Protein AF-A0A4Q6I5U0-F1 (afdb_monomer_lite)

pLDDT: mean 76.32, std 23.21, range [37.25, 98.81]

Structure (mmCIF, N/CA/C/O backbone):
data_AF-A0A4Q6I5U0-F1
#
_entry.id   AF-A0A4Q6I5U0-F1
#
loop_
_atom_site.group_PDB
_atom_site.id
_atom_site.type_symbol
_atom_site.label_atom_id
_atom_site.label_alt_id
_atom_site.label_comp_id
_atom_site.label_asym_id
_atom_site.label_entity_id
_atom_site.label_seq_id
_atom_site.pdbx_PDB_ins_code
_atom_site.Cartn_x
_atom_site.Cartn_y
_atom_site.Cartn_z
_atom_site.occupancy
_atom_site.B_iso_or_equiv
_atom_site.auth_seq_id
_atom_site.auth_comp_id
_atom_site.auth_asym_id
_atom_site.auth_atom_id
_atom_site.pdbx_PDB_model_num
ATOM 1 N N . MET A 1 1 ? -52.866 -7.035 -15.838 1.00 46.56 1 MET A N 1
ATOM 2 C CA . MET A 1 1 ? -52.786 -6.790 -17.297 1.00 46.56 1 MET A CA 1
ATOM 3 C C . MET A 1 1 ? -53.214 -5.355 -17.570 1.00 46.56 1 MET A C 1
ATOM 5 O O . MET A 1 1 ? -54.373 -5.061 -17.344 1.00 46.56 1 MET A O 1
ATOM 9 N N . ASN A 1 2 ? -52.301 -4.474 -17.993 1.00 37.25 2 ASN A N 1
ATOM 10 C CA . ASN A 1 2 ? -52.609 -3.294 -18.815 1.00 37.25 2 ASN A CA 1
ATOM 11 C C . ASN A 1 2 ? -51.309 -2.751 -19.428 1.00 37.25 2 ASN A C 1
ATOM 13 O O . ASN A 1 2 ? -50.370 -2.390 -18.728 1.00 37.25 2 ASN A O 1
ATOM 17 N N . ARG A 1 3 ? -51.250 -2.788 -20.762 1.00 56.38 3 ARG A N 1
ATOM 18 C CA . ARG A 1 3 ? -50.136 -2.342 -21.609 1.00 56.38 3 ARG A CA 1
ATOM 19 C C . ARG A 1 3 ? -50.321 -0.859 -21.934 1.00 56.38 3 ARG A C 1
ATOM 21 O O . ARG A 1 3 ? -51.455 -0.466 -22.186 1.00 56.38 3 ARG A O 1
ATOM 28 N N . LYS A 1 4 ? -49.222 -0.114 -22.096 1.00 55.19 4 LYS A N 1
ATOM 29 C CA . LYS A 1 4 ? -48.970 0.761 -23.263 1.00 55.19 4 LYS A CA 1
ATOM 30 C C . LYS A 1 4 ? -47.529 1.292 -23.238 1.00 55.19 4 LYS A C 1
ATOM 32 O O . LYS A 1 4 ? -47.086 1.892 -22.271 1.00 55.19 4 LYS A O 1
ATOM 37 N N . ARG A 1 5 ? -46.806 0.989 -24.318 1.00 58.72 5 ARG A N 1
ATOM 38 C CA . ARG A 1 5 ? -45.447 1.435 -24.661 1.00 58.72 5 ARG A CA 1
ATOM 39 C C . ARG A 1 5 ? -45.509 2.825 -25.311 1.00 58.72 5 ARG A C 1
ATOM 41 O O . ARG A 1 5 ? -46.449 3.067 -26.060 1.00 58.72 5 ARG A O 1
ATOM 48 N N . SER A 1 6 ? -44.473 3.649 -25.147 1.00 49.31 6 SER A N 1
ATOM 49 C CA . SER A 1 6 ? -44.045 4.667 -26.131 1.00 49.31 6 SER A CA 1
ATOM 50 C C . SER A 1 6 ? -42.613 5.103 -25.783 1.00 49.31 6 SER A C 1
ATOM 52 O O . SER A 1 6 ? -42.400 5.698 -24.737 1.00 49.31 6 SER A O 1
ATOM 54 N N . LEU A 1 7 ? -41.575 4.559 -26.426 1.00 51.34 7 LEU A N 1
ATOM 55 C CA . LEU A 1 7 ? -40.904 5.087 -27.631 1.00 51.34 7 LEU A CA 1
ATOM 56 C C . LEU A 1 7 ? -40.295 6.494 -27.457 1.00 51.34 7 LEU A C 1
ATOM 58 O O . LEU A 1 7 ? -40.963 7.508 -27.616 1.00 51.34 7 LEU A O 1
ATOM 62 N N . ALA A 1 8 ? -38.996 6.470 -27.143 1.00 49.47 8 ALA A N 1
ATOM 63 C CA . ALA A 1 8 ? -37.894 7.307 -27.625 1.00 49.47 8 ALA A CA 1
ATOM 64 C C . ALA A 1 8 ? -38.194 8.679 -28.252 1.00 49.47 8 ALA A C 1
ATOM 66 O O . ALA A 1 8 ? -38.834 8.753 -29.298 1.00 49.47 8 ALA A O 1
ATOM 67 N N . ARG A 1 9 ? -37.483 9.711 -27.770 1.00 51.94 9 ARG A N 1
ATOM 68 C CA . ARG A 1 9 ? -36.910 10.763 -28.627 1.00 51.94 9 ARG A CA 1
ATOM 69 C C . ARG A 1 9 ? -35.502 11.144 -28.158 1.00 51.94 9 ARG A C 1
ATOM 71 O O . ARG A 1 9 ? -35.307 11.653 -27.063 1.00 51.94 9 ARG A O 1
ATOM 78 N N . ARG A 1 10 ? -34.539 10.834 -29.028 1.00 56.62 10 ARG A N 1
ATOM 79 C CA . ARG A 1 10 ? -33.170 11.360 -29.087 1.00 56.62 10 ARG A CA 1
ATOM 80 C C . ARG A 1 10 ? -33.208 12.811 -29.569 1.00 56.62 10 ARG A C 1
ATOM 82 O O . ARG A 1 10 ? -33.992 13.066 -30.473 1.00 56.62 10 ARG A O 1
ATOM 89 N N . THR A 1 11 ? -32.305 13.655 -29.066 1.00 51.59 11 THR A N 1
ATOM 90 C CA . THR A 1 11 ? -31.604 14.783 -29.739 1.00 51.59 11 THR A CA 1
ATOM 91 C C . THR A 1 11 ? -30.951 15.639 -28.649 1.00 51.59 11 THR A C 1
ATOM 93 O O . THR A 1 11 ? -31.576 15.830 -27.617 1.00 51.59 11 THR A O 1
ATOM 96 N N . ALA A 1 12 ? -29.790 16.266 -28.775 1.00 48.94 12 ALA A N 1
ATOM 97 C CA . ALA A 1 12 ? -28.629 16.186 -29.650 1.00 48.94 12 ALA A CA 1
ATOM 98 C C . ALA A 1 12 ? -27.578 17.126 -29.011 1.00 48.94 12 ALA A C 1
ATOM 100 O O . ALA A 1 12 ? -27.910 17.991 -28.204 1.00 48.94 12 ALA A O 1
ATOM 101 N N . VAL A 1 13 ? -26.325 16.904 -29.384 1.00 50.75 13 VAL A N 1
ATOM 102 C CA . VAL A 1 13 ? -25.075 17.561 -28.979 1.00 50.75 13 VAL A CA 1
ATOM 103 C C . VAL A 1 13 ? -25.103 19.094 -29.059 1.00 50.75 13 VAL A C 1
ATOM 105 O O . VAL A 1 13 ? -25.566 19.635 -30.056 1.00 50.75 13 VAL A O 1
ATOM 108 N N . LEU A 1 14 ? -24.445 19.764 -28.104 1.00 49.50 14 LEU A N 1
ATOM 109 C CA . LEU A 1 14 ? -23.668 20.979 -28.376 1.00 49.50 14 LEU A CA 1
ATOM 110 C C . LEU A 1 14 ? -22.329 20.910 -27.631 1.00 49.50 14 LEU A C 1
ATOM 112 O O . LEU A 1 14 ? -22.266 20.969 -26.407 1.00 49.50 14 LEU A O 1
ATOM 116 N N . ALA A 1 15 ? -21.267 20.746 -28.417 1.00 50.31 15 ALA A N 1
ATOM 117 C CA . ALA A 1 15 ? -19.888 20.950 -28.019 1.00 50.31 15 ALA A CA 1
ATOM 118 C C . ALA A 1 15 ? -19.593 22.456 -28.006 1.00 50.31 15 ALA A C 1
ATOM 120 O O . ALA A 1 15 ? -19.929 23.154 -28.962 1.00 50.31 15 ALA A O 1
ATOM 121 N N . ALA A 1 16 ? -18.931 22.940 -26.959 1.00 54.56 16 ALA A N 1
ATOM 122 C CA . ALA A 1 16 ? -18.322 24.263 -26.937 1.00 54.56 16 ALA A CA 1
ATOM 123 C C . ALA A 1 16 ? -16.856 24.107 -26.523 1.00 54.56 16 ALA A C 1
ATOM 125 O O . ALA A 1 16 ? -16.533 23.941 -25.350 1.00 54.56 16 ALA A O 1
ATOM 126 N N . ALA A 1 17 ? -15.981 24.111 -27.528 1.00 52.94 17 ALA A N 1
ATOM 127 C CA . ALA A 1 17 ? -14.556 24.339 -27.362 1.00 52.94 17 ALA A CA 1
ATOM 128 C C . ALA A 1 17 ? -14.332 25.846 -27.157 1.00 52.94 17 ALA A C 1
ATOM 130 O O . ALA A 1 17 ? -14.811 26.652 -27.953 1.00 52.94 17 ALA A O 1
ATOM 131 N N . GLY A 1 18 ? -13.609 26.221 -26.105 1.00 51.22 18 GLY A N 1
ATOM 132 C CA . GLY A 1 18 ? -13.194 27.597 -25.837 1.00 51.22 18 GLY A CA 1
ATOM 133 C C . GLY A 1 18 ? -11.771 27.597 -25.295 1.00 51.22 18 GLY A C 1
ATOM 134 O O . GLY A 1 18 ? -11.513 27.020 -24.245 1.00 51.22 18 GLY A O 1
ATOM 135 N N . ALA A 1 19 ? -10.856 28.169 -26.071 1.00 58.12 19 ALA A N 1
ATOM 136 C CA . ALA A 1 19 ? -9.411 28.099 -25.908 1.00 58.12 19 ALA A CA 1
ATOM 137 C C . ALA A 1 19 ? -8.896 28.726 -24.599 1.00 58.12 19 ALA A C 1
ATOM 139 O O . ALA A 1 19 ? -9.301 29.821 -24.212 1.00 58.12 19 ALA A O 1
ATOM 140 N N . ALA A 1 20 ? -7.939 28.042 -23.968 1.00 55.41 20 ALA A N 1
ATOM 141 C CA . ALA A 1 20 ? -7.125 28.570 -22.885 1.00 55.41 20 ALA A CA 1
ATOM 142 C C . ALA A 1 20 ? -6.071 29.541 -23.441 1.00 55.41 20 ALA A C 1
ATOM 144 O O . ALA A 1 20 ? -5.256 29.162 -24.281 1.00 55.41 20 ALA A O 1
ATOM 145 N N . ALA A 1 21 ? -6.063 30.777 -22.943 1.00 58.78 21 ALA A N 1
ATOM 146 C CA . ALA A 1 21 ? -4.982 31.736 -23.149 1.00 58.78 21 ALA A CA 1
ATOM 147 C C . ALA A 1 21 ? -4.372 32.083 -21.783 1.00 58.78 21 ALA A C 1
ATOM 149 O O . ALA A 1 21 ? -4.863 32.956 -21.072 1.00 58.78 21 ALA A O 1
ATOM 150 N N . LEU A 1 22 ? -3.315 31.363 -21.399 1.00 57.28 22 LEU A N 1
ATOM 151 C CA . LEU A 1 22 ? -2.458 31.721 -20.268 1.00 57.28 22 LEU A CA 1
ATOM 152 C C . LEU A 1 22 ? -1.402 32.712 -20.770 1.00 57.28 22 LEU A C 1
ATOM 154 O O . LEU A 1 22 ? -0.427 32.324 -21.409 1.00 57.28 22 LEU A O 1
ATOM 158 N N . VAL A 1 23 ? -1.611 34.002 -20.503 1.00 64.06 23 VAL A N 1
ATOM 159 C CA . VAL A 1 23 ? -0.577 35.028 -20.684 1.00 64.06 23 VAL A CA 1
ATOM 160 C C . VAL A 1 23 ? 0.299 35.026 -19.435 1.00 64.06 23 VAL A C 1
ATOM 162 O O . VAL A 1 23 ? -0.110 35.491 -18.373 1.00 64.06 23 VAL A O 1
ATOM 165 N N . LEU A 1 24 ? 1.504 34.471 -19.562 1.00 60.16 24 LEU A N 1
ATOM 166 C CA . LEU A 1 24 ? 2.531 34.489 -18.526 1.00 60.16 24 LEU A CA 1
ATOM 167 C C . LEU A 1 24 ? 3.235 35.857 -18.562 1.00 60.16 24 LEU A C 1
ATOM 169 O O . LEU A 1 24 ? 4.186 36.064 -19.314 1.00 60.16 24 LEU A O 1
ATOM 173 N N . ALA A 1 25 ? 2.726 36.819 -17.792 1.00 59.34 25 ALA A N 1
ATOM 174 C CA . ALA A 1 25 ? 3.380 38.109 -17.605 1.00 59.34 25 ALA A CA 1
ATOM 175 C C . ALA A 1 25 ? 4.574 37.942 -16.651 1.00 59.34 25 ALA A C 1
ATOM 177 O O . ALA A 1 25 ? 4.432 37.974 -15.430 1.00 59.34 25 ALA A O 1
ATOM 178 N N . ALA A 1 26 ? 5.751 37.727 -17.235 1.00 57.16 26 ALA A N 1
ATOM 179 C CA . ALA A 1 26 ? 7.030 37.850 -16.558 1.00 57.16 26 ALA A CA 1
ATOM 180 C C . ALA A 1 26 ? 7.431 39.333 -16.494 1.00 57.16 26 ALA A C 1
ATOM 182 O O . ALA A 1 26 ? 7.779 39.947 -17.499 1.00 57.16 26 ALA A O 1
ATOM 183 N N . SER A 1 27 ? 7.402 39.888 -15.292 1.00 56.47 27 SER A N 1
ATOM 184 C CA . SER A 1 27 ? 8.092 41.119 -14.900 1.00 56.47 27 SER A CA 1
ATOM 185 C C . SER A 1 27 ? 8.699 40.787 -13.538 1.00 56.47 27 SER A C 1
ATOM 187 O O . SER A 1 27 ? 7.964 40.490 -12.603 1.00 56.47 27 SER A O 1
ATOM 189 N N . GLY A 1 28 ? 10.007 40.579 -13.415 1.00 48.59 28 GLY A N 1
ATOM 190 C CA . GLY A 1 28 ? 11.032 41.577 -13.713 1.00 48.59 28 GLY A CA 1
ATOM 191 C C . GLY A 1 28 ? 11.263 42.347 -12.417 1.00 48.59 28 GLY A C 1
ATOM 192 O O . GLY A 1 28 ? 10.683 43.408 -12.224 1.00 48.59 28 GLY A O 1
ATOM 193 N N . GLY A 1 29 ? 11.969 41.720 -11.473 1.00 44.41 29 GLY A N 1
ATOM 194 C CA . GLY A 1 29 ? 12.280 42.306 -10.175 1.00 44.41 29 GLY A CA 1
ATOM 195 C C . GLY A 1 29 ? 13.617 43.029 -10.239 1.00 44.41 29 GLY A C 1
ATOM 196 O O . GLY A 1 29 ? 14.655 42.379 -10.179 1.00 44.41 29 GLY A O 1
ATOM 197 N N . ASP A 1 30 ? 13.574 44.354 -10.333 1.00 53.41 30 ASP A N 1
ATOM 198 C CA . ASP A 1 30 ? 14.722 45.228 -10.101 1.00 53.41 30 ASP A CA 1
ATOM 199 C C . ASP A 1 30 ? 14.649 45.747 -8.658 1.00 53.41 30 ASP A C 1
ATOM 201 O O . ASP A 1 30 ? 13.808 46.578 -8.314 1.00 53.41 30 ASP A O 1
ATOM 205 N N . GLY A 1 31 ? 15.507 45.205 -7.793 1.00 43.97 31 GLY A N 1
ATOM 206 C CA . GLY A 1 31 ? 15.724 45.682 -6.430 1.00 43.97 31 GLY A CA 1
ATOM 207 C C . GLY A 1 31 ? 17.144 46.215 -6.299 1.00 43.97 31 GLY A C 1
ATOM 208 O O . GLY A 1 31 ? 18.088 45.434 -6.209 1.00 43.97 31 GLY A O 1
ATOM 209 N N . ASP A 1 32 ? 17.271 47.539 -6.328 1.00 48.28 32 ASP A N 1
ATOM 210 C CA . ASP A 1 32 ? 18.519 48.288 -6.189 1.00 48.28 32 ASP A CA 1
ATOM 211 C C . ASP A 1 32 ? 19.092 48.245 -4.753 1.00 48.28 32 ASP A C 1
ATOM 213 O O . ASP A 1 32 ? 18.387 48.093 -3.755 1.00 48.28 32 ASP A O 1
ATOM 217 N N . SER A 1 33 ? 20.414 48.373 -4.718 1.00 48.97 33 SER A N 1
ATOM 218 C CA . SER A 1 33 ? 21.411 48.410 -3.645 1.00 48.97 33 SER A CA 1
ATOM 219 C C . SER A 1 33 ? 21.053 48.982 -2.260 1.00 48.97 33 SER A C 1
ATOM 221 O O . SER A 1 33 ? 20.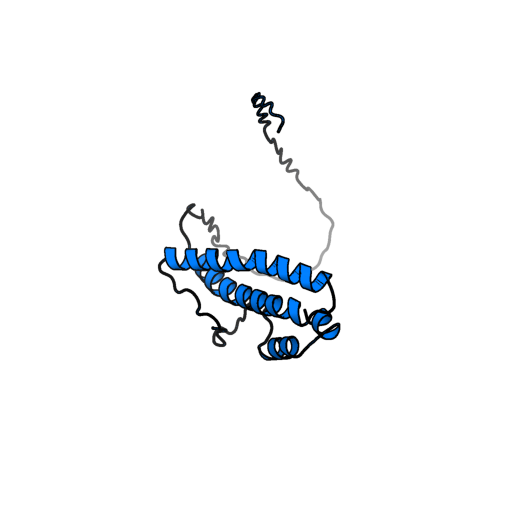562 50.099 -2.120 1.00 48.97 33 SER A O 1
ATOM 223 N N . SER A 1 34 ? 21.559 48.323 -1.203 1.00 50.50 34 SER A N 1
ATOM 224 C CA . SER A 1 34 ? 22.100 49.031 -0.030 1.00 50.50 34 SER A CA 1
ATOM 225 C C . SER A 1 34 ? 23.252 48.275 0.656 1.00 50.50 34 SER A C 1
ATOM 227 O O . SER A 1 34 ? 23.327 47.051 0.684 1.00 50.50 34 SER A O 1
ATOM 229 N N . THR A 1 35 ? 24.196 49.078 1.131 1.00 52.81 35 THR A N 1
ATOM 230 C CA . THR A 1 35 ? 25.581 48.825 1.535 1.00 52.81 35 THR A CA 1
ATOM 231 C C . THR A 1 35 ? 25.763 47.917 2.756 1.00 52.81 35 THR A C 1
ATOM 233 O O . THR A 1 35 ? 25.225 48.196 3.823 1.00 52.81 35 THR A O 1
ATOM 236 N N . GLY A 1 36 ? 26.658 46.928 2.654 1.00 44.56 36 GLY A N 1
ATOM 237 C CA . GLY A 1 36 ? 27.215 46.198 3.798 1.00 44.56 36 GLY A CA 1
ATOM 238 C C . GLY A 1 36 ? 28.660 45.770 3.534 1.00 44.56 36 GLY A C 1
ATOM 239 O O . GLY A 1 36 ? 28.907 44.818 2.804 1.00 44.56 36 GLY A O 1
ATOM 240 N N . HIS A 1 37 ? 29.622 46.502 4.100 1.00 52.84 37 HIS A N 1
ATOM 241 C CA . HIS A 1 37 ? 31.045 46.151 4.102 1.00 52.84 37 HIS A CA 1
ATOM 242 C C . HIS A 1 37 ? 31.278 45.000 5.095 1.00 52.84 37 HIS A C 1
ATOM 244 O O . HIS A 1 37 ? 31.102 45.178 6.298 1.00 52.84 37 HIS A O 1
ATOM 250 N N . GLY A 1 38 ? 31.690 43.837 4.599 1.00 43.97 38 GLY A N 1
ATOM 251 C CA . GLY A 1 38 ? 32.049 42.672 5.403 1.00 43.97 38 GLY A CA 1
ATOM 252 C C . GLY A 1 38 ? 32.860 41.708 4.548 1.00 43.97 38 GLY A C 1
ATOM 253 O O . GLY A 1 38 ? 32.500 41.406 3.420 1.00 43.97 38 GLY A O 1
ATOM 254 N N . SER A 1 39 ? 34.014 41.325 5.049 1.00 45.06 39 SER A N 1
ATOM 255 C CA . SER A 1 39 ? 35.203 40.945 4.298 1.00 45.06 39 SER A CA 1
ATOM 256 C C . SER A 1 39 ? 35.435 39.423 4.202 1.00 45.06 39 SER A C 1
ATOM 258 O O . SER A 1 39 ? 34.755 38.638 4.850 1.00 45.06 39 SER A O 1
ATOM 260 N N . HIS A 1 40 ? 36.477 39.064 3.435 1.00 42.91 40 HIS A N 1
ATOM 261 C CA . HIS A 1 40 ? 37.248 37.802 3.389 1.00 42.91 40 HIS A CA 1
ATOM 262 C C . HIS A 1 40 ? 36.631 36.545 2.734 1.00 42.91 40 HIS A C 1
ATOM 264 O O . HIS A 1 40 ? 35.766 35.891 3.303 1.00 42.91 40 HIS A O 1
ATOM 270 N N . GLY A 1 41 ? 37.240 36.107 1.619 1.00 39.59 41 GLY A N 1
ATOM 271 C CA . GLY A 1 41 ? 37.257 34.692 1.217 1.00 39.59 41 GLY A CA 1
ATOM 272 C C . GLY A 1 41 ? 37.230 34.423 -0.290 1.00 39.59 41 GLY A C 1
ATOM 273 O O . GLY A 1 41 ? 36.181 34.104 -0.835 1.00 39.59 41 GLY A O 1
ATOM 274 N N . SER A 1 42 ? 38.386 34.488 -0.960 1.00 42.41 42 SER A N 1
ATOM 275 C CA . SER A 1 42 ? 38.629 33.811 -2.250 1.00 42.41 42 SER A CA 1
ATOM 276 C C . SER A 1 42 ? 38.305 32.309 -2.103 1.00 42.41 42 SER A C 1
ATOM 278 O O . SER A 1 42 ? 38.670 31.713 -1.095 1.00 42.41 42 SER A O 1
ATOM 280 N N . SER A 1 43 ? 37.706 31.586 -3.054 1.00 40.22 43 SER A N 1
ATOM 281 C CA . SER A 1 43 ? 38.301 31.274 -4.357 1.00 40.22 43 SER A CA 1
ATOM 282 C C . SER A 1 43 ? 37.316 30.505 -5.261 1.00 40.22 43 SER A C 1
ATOM 284 O O . SER A 1 43 ? 36.732 29.516 -4.840 1.00 40.22 43 SER A O 1
ATOM 286 N N . SER A 1 44 ? 37.250 30.930 -6.527 1.00 40.28 44 SER A N 1
ATOM 287 C CA . SER A 1 44 ? 37.112 30.124 -7.755 1.00 40.28 44 SER A CA 1
ATOM 288 C C . SER A 1 44 ? 35.956 29.118 -7.892 1.00 40.28 44 SER A C 1
ATOM 290 O O . SER A 1 44 ? 36.103 27.921 -7.654 1.00 40.28 44 SER A O 1
ATOM 292 N N . ALA A 1 45 ? 34.865 29.602 -8.485 1.00 40.56 45 ALA A N 1
ATOM 293 C CA . ALA A 1 45 ? 33.940 28.806 -9.282 1.00 40.56 45 ALA A CA 1
ATOM 294 C C . ALA A 1 45 ? 34.577 28.407 -10.633 1.00 40.56 45 ALA A C 1
ATOM 296 O O . ALA A 1 45 ? 34.951 29.272 -11.421 1.00 40.56 45 ALA A O 1
ATOM 297 N N . SER A 1 46 ? 34.680 27.102 -10.892 1.00 39.50 46 SER A N 1
ATOM 298 C CA . SER A 1 46 ? 34.767 26.451 -12.214 1.00 39.50 46 SER A CA 1
ATOM 299 C C . SER A 1 46 ? 34.692 24.938 -11.939 1.00 39.50 46 SER A C 1
ATOM 301 O O . SER A 1 46 ? 35.465 24.451 -11.127 1.00 39.50 46 SER A O 1
ATOM 303 N N . ALA A 1 47 ? 33.775 24.119 -12.448 1.00 39.12 47 ALA A N 1
ATOM 304 C CA . ALA A 1 47 ? 33.010 24.190 -13.676 1.00 39.12 47 ALA A CA 1
ATOM 305 C C . ALA A 1 47 ? 31.582 23.664 -13.444 1.00 39.12 47 ALA A C 1
ATOM 307 O O . ALA A 1 47 ? 31.379 22.498 -13.112 1.00 39.12 47 ALA A O 1
ATOM 308 N N . ALA A 1 48 ? 30.582 24.514 -13.680 1.00 42.69 48 ALA A N 1
ATOM 309 C CA . ALA A 1 48 ? 29.234 24.060 -13.985 1.00 42.69 48 ALA A CA 1
ATOM 310 C C . ALA A 1 48 ? 29.241 23.552 -15.436 1.00 42.69 48 ALA A C 1
ATOM 312 O O . ALA A 1 48 ? 28.990 24.305 -16.374 1.00 42.69 48 ALA A O 1
ATOM 313 N N . ALA A 1 49 ? 29.612 22.287 -15.626 1.00 41.38 49 ALA A N 1
ATOM 314 C CA . ALA A 1 49 ? 29.444 21.597 -16.896 1.00 41.38 49 ALA A CA 1
ATOM 315 C C . ALA A 1 49 ? 28.087 20.880 -16.885 1.00 41.38 49 ALA A C 1
ATOM 317 O O . ALA A 1 49 ? 27.934 19.822 -16.288 1.00 41.38 49 ALA A O 1
ATOM 318 N N . SER A 1 50 ? 27.110 21.526 -17.523 1.00 49.28 50 SER A N 1
ATOM 319 C CA . SER A 1 50 ? 25.926 20.949 -18.166 1.00 49.28 50 SER A CA 1
ATOM 320 C C . SER A 1 50 ? 25.325 19.681 -17.549 1.00 49.28 50 SER A C 1
ATOM 322 O O . SER A 1 50 ? 25.521 18.584 -18.059 1.00 49.28 50 SER A O 1
ATOM 324 N N . ALA A 1 51 ? 24.432 19.856 -16.579 1.00 45.62 51 ALA A N 1
ATOM 325 C CA . ALA A 1 51 ? 23.314 18.933 -16.385 1.00 45.62 51 ALA A CA 1
ATOM 326 C C . ALA A 1 51 ? 22.051 19.516 -17.040 1.00 45.62 51 ALA A C 1
ATOM 328 O O . ALA A 1 51 ? 21.011 19.659 -16.410 1.00 45.62 51 ALA A O 1
ATOM 329 N N . SER A 1 52 ? 22.137 19.878 -18.326 1.00 49.59 52 SER A N 1
ATOM 330 C CA . SER A 1 52 ? 20.934 19.976 -19.158 1.00 49.59 52 SER A CA 1
ATOM 331 C C . SER A 1 52 ? 20.690 18.606 -19.778 1.00 49.59 52 SER A C 1
ATOM 333 O O . SER A 1 52 ? 20.809 18.405 -20.983 1.00 49.59 52 SER A O 1
ATOM 335 N N . ALA A 1 53 ? 20.374 17.631 -18.927 1.00 48.19 53 ALA A N 1
ATOM 336 C CA . ALA A 1 53 ? 19.593 16.495 -19.369 1.00 48.19 53 ALA A CA 1
ATOM 337 C C . ALA A 1 53 ? 18.138 16.966 -19.356 1.00 48.19 53 ALA A C 1
ATOM 339 O O . ALA A 1 53 ? 17.356 16.625 -18.474 1.00 48.19 53 ALA A O 1
ATOM 340 N N . SER A 1 54 ? 17.767 17.774 -20.354 1.00 50.81 54 SER A N 1
ATOM 341 C CA . SER A 1 54 ? 16.400 17.700 -20.856 1.00 50.81 54 SER A CA 1
ATOM 342 C C . SER A 1 54 ? 16.253 16.293 -21.418 1.00 50.81 54 SER A C 1
ATOM 344 O O . SER A 1 54 ? 16.453 16.061 -22.610 1.00 50.81 54 SER A O 1
ATOM 346 N N . ALA A 1 55 ? 15.979 15.336 -20.530 1.00 52.91 55 ALA A N 1
ATOM 347 C CA . ALA A 1 55 ? 15.402 14.070 -20.901 1.00 52.91 55 ALA A CA 1
ATOM 348 C C . ALA A 1 55 ? 14.060 14.439 -21.522 1.00 52.91 55 ALA A C 1
ATOM 350 O O . ALA A 1 55 ? 13.045 14.594 -20.848 1.00 52.91 55 ALA A O 1
ATOM 351 N N . SER A 1 56 ? 14.078 14.655 -22.834 1.00 49.41 56 SER A N 1
ATOM 352 C CA . SER A 1 56 ? 12.896 14.430 -23.636 1.00 49.41 56 SER A CA 1
ATOM 353 C C . SER A 1 56 ? 12.599 12.957 -23.423 1.00 49.41 56 SER A C 1
ATOM 355 O O . SER A 1 56 ? 13.175 12.109 -24.104 1.00 49.41 56 SER A O 1
ATOM 357 N N . ALA A 1 57 ? 11.810 12.659 -22.386 1.00 54.03 57 ALA A N 1
ATOM 358 C CA . ALA A 1 57 ? 11.207 11.361 -22.192 1.00 54.03 57 ALA A CA 1
ATOM 359 C C . ALA A 1 57 ? 10.560 11.056 -23.535 1.00 54.03 57 ALA A C 1
ATOM 361 O O . ALA A 1 57 ? 9.615 11.731 -23.953 1.00 54.03 57 ALA A O 1
ATOM 362 N N . SER A 1 58 ? 11.189 10.156 -24.287 1.00 51.25 58 SER A N 1
ATOM 363 C CA . SER A 1 58 ? 10.642 9.717 -25.555 1.00 51.25 58 SER A CA 1
ATOM 364 C C . SER A 1 58 ? 9.334 9.060 -25.175 1.00 51.25 58 SER A C 1
ATOM 366 O O . SER A 1 58 ? 9.349 7.997 -24.564 1.00 51.25 58 SER A O 1
ATOM 368 N N . GLN A 1 59 ? 8.230 9.766 -25.420 1.00 54.06 59 GLN A N 1
ATOM 369 C CA . GLN A 1 59 ? 6.878 9.343 -25.080 1.00 54.06 59 GLN A CA 1
ATOM 370 C C . GLN A 1 59 ? 6.717 7.878 -25.516 1.00 54.06 59 GLN A C 1
ATOM 372 O O . GLN A 1 59 ? 6.710 7.595 -26.713 1.00 54.06 59 GLN A O 1
ATOM 377 N N . GLY A 1 60 ? 6.687 6.954 -24.548 1.00 64.62 60 GLY A N 1
ATOM 378 C CA . GLY A 1 60 ? 6.565 5.510 -24.782 1.00 64.62 60 GLY A CA 1
ATOM 379 C C . GLY A 1 60 ? 7.778 4.623 -24.458 1.00 64.62 60 GLY A C 1
ATOM 380 O O . GLY A 1 60 ? 7.644 3.411 -24.589 1.00 64.62 60 GLY A O 1
ATOM 381 N N . GLN A 1 61 ? 8.927 5.156 -24.027 1.00 83.50 61 GLN A N 1
ATOM 382 C CA . GLN A 1 61 ? 10.050 4.340 -23.529 1.00 83.50 61 GLN A CA 1
ATOM 383 C C . GLN A 1 61 ? 10.179 4.470 -22.005 1.00 83.50 61 GLN A C 1
ATOM 385 O O . GLN A 1 61 ? 10.256 5.587 -21.494 1.00 83.50 61 GLN A O 1
ATOM 390 N N . HIS A 1 62 ? 10.196 3.334 -21.302 1.00 92.75 62 HIS A N 1
ATOM 391 C CA . HIS A 1 62 ? 10.509 3.262 -19.874 1.00 92.75 62 HIS A CA 1
ATOM 392 C C . HIS A 1 62 ? 12.023 3.393 -19.654 1.00 92.75 62 HIS A C 1
ATOM 394 O O . HIS A 1 62 ? 12.821 3.221 -20.578 1.00 92.75 62 HIS A O 1
ATOM 400 N N . ASN A 1 63 ? 12.427 3.704 -18.430 1.00 94.12 63 ASN A N 1
ATOM 401 C CA . ASN A 1 63 ? 13.821 3.783 -18.014 1.00 94.12 63 ASN A CA 1
ATOM 402 C C . ASN A 1 63 ? 14.029 3.106 -16.646 1.00 94.12 63 ASN A C 1
ATOM 404 O O . ASN A 1 63 ? 13.080 2.670 -15.998 1.00 94.12 63 ASN A O 1
ATOM 408 N N . ALA A 1 64 ? 15.279 3.042 -16.184 1.00 94.31 64 ALA A N 1
ATOM 409 C CA . ALA A 1 64 ? 15.629 2.381 -14.925 1.00 94.31 64 ALA A CA 1
ATOM 410 C C . ALA A 1 64 ? 14.912 2.962 -13.687 1.00 94.31 64 ALA A C 1
ATOM 412 O O . ALA A 1 64 ? 14.661 2.233 -12.726 1.00 94.31 64 ALA A O 1
ATOM 413 N N . ALA A 1 65 ? 14.563 4.253 -13.692 1.00 94.75 65 ALA A N 1
ATOM 414 C CA . ALA A 1 65 ? 13.807 4.863 -12.601 1.00 94.75 65 ALA A CA 1
ATOM 415 C C . ALA A 1 65 ? 12.348 4.384 -12.583 1.00 94.75 65 ALA A C 1
ATOM 417 O O . ALA A 1 65 ? 11.813 4.164 -11.501 1.00 94.75 65 ALA A O 1
ATOM 418 N N . ASP A 1 66 ? 11.734 4.154 -13.748 1.00 96.38 66 ASP A N 1
ATOM 419 C CA . ASP A 1 66 ? 10.374 3.607 -13.839 1.00 96.38 66 ASP A CA 1
ATOM 420 C C . ASP A 1 66 ? 10.325 2.168 -13.301 1.00 96.38 66 ASP A C 1
ATOM 422 O O . ASP A 1 66 ? 9.416 1.814 -12.548 1.00 96.38 66 ASP A O 1
ATOM 426 N N . VAL A 1 67 ? 11.340 1.358 -13.633 1.00 96.38 67 VAL A N 1
ATOM 427 C CA . VAL A 1 67 ? 11.497 -0.014 -13.118 1.00 96.38 67 VAL A CA 1
ATOM 428 C C . VAL A 1 67 ? 11.672 0.001 -11.601 1.00 96.38 67 VAL A C 1
ATOM 430 O O . VAL A 1 67 ? 10.909 -0.651 -10.891 1.00 96.38 67 VAL A O 1
ATOM 433 N N . THR A 1 68 ? 12.608 0.810 -11.093 1.00 94.88 68 THR A N 1
ATOM 434 C CA . THR A 1 68 ? 12.868 0.944 -9.647 1.00 94.88 68 THR A CA 1
ATOM 435 C C . THR A 1 68 ? 11.620 1.415 -8.897 1.00 94.88 68 THR A C 1
ATOM 437 O O . THR A 1 68 ? 11.290 0.896 -7.830 1.00 94.88 68 THR A O 1
ATOM 440 N N . PHE A 1 69 ? 10.893 2.382 -9.465 1.00 95.81 69 PHE A N 1
ATOM 441 C CA . PHE A 1 69 ? 9.647 2.878 -8.896 1.00 95.81 69 PHE A CA 1
ATOM 442 C C . PHE A 1 69 ? 8.588 1.777 -8.822 1.00 95.81 69 PHE A C 1
ATOM 444 O O . PHE A 1 69 ? 8.023 1.556 -7.753 1.00 95.81 69 PHE A O 1
ATOM 451 N N . ALA A 1 70 ? 8.338 1.055 -9.918 1.00 96.81 70 ALA A N 1
ATOM 452 C CA . ALA A 1 70 ? 7.341 -0.010 -9.940 1.00 96.81 70 ALA A CA 1
ATOM 453 C C . ALA A 1 70 ? 7.715 -1.167 -9.002 1.00 96.81 70 ALA A C 1
ATOM 455 O O . ALA A 1 70 ? 6.870 -1.627 -8.233 1.00 96.81 70 ALA A O 1
ATOM 456 N N . GLN A 1 71 ? 8.981 -1.591 -9.001 1.00 95.75 71 GLN A N 1
ATOM 457 C CA . GLN A 1 71 ? 9.474 -2.662 -8.131 1.00 95.75 71 GLN A CA 1
ATOM 458 C C . GLN A 1 71 ? 9.370 -2.319 -6.646 1.00 95.75 71 GLN A C 1
ATOM 460 O O . GLN A 1 71 ? 9.149 -3.212 -5.835 1.00 95.75 71 GLN A O 1
ATOM 465 N N . GLY A 1 72 ? 9.482 -1.047 -6.271 1.00 93.50 72 GLY A N 1
ATOM 466 C CA . GLY A 1 72 ? 9.280 -0.658 -4.883 1.00 93.50 72 GLY A CA 1
ATOM 467 C C . GLY A 1 72 ? 7.820 -0.335 -4.525 1.00 93.50 72 GLY A C 1
ATOM 468 O O . GLY A 1 72 ? 7.349 -0.703 -3.450 1.00 93.50 72 GLY A O 1
ATOM 469 N N . MET A 1 73 ? 7.045 0.283 -5.421 1.00 96.62 73 MET A N 1
ATOM 470 C CA . MET A 1 73 ? 5.642 0.619 -5.127 1.00 96.62 73 MET A CA 1
ATOM 471 C C . MET A 1 73 ? 4.744 -0.604 -5.001 1.00 96.62 73 MET A C 1
ATOM 473 O O . MET A 1 73 ? 3.779 -0.575 -4.244 1.00 96.62 73 MET A O 1
ATOM 477 N N . ILE A 1 74 ? 5.069 -1.703 -5.679 1.00 96.75 74 ILE A N 1
ATOM 478 C CA . ILE A 1 74 ? 4.315 -2.951 -5.546 1.00 96.75 74 ILE A CA 1
ATOM 479 C C . ILE A 1 74 ? 4.302 -3.468 -4.091 1.00 96.75 74 ILE A C 1
ATOM 481 O O . ILE A 1 74 ? 3.208 -3.618 -3.543 1.00 96.75 74 ILE A O 1
ATOM 485 N N . PRO A 1 75 ? 5.444 -3.741 -3.424 1.00 95.38 75 PRO A N 1
ATOM 486 C CA . PRO A 1 75 ? 5.437 -4.171 -2.026 1.00 95.38 75 PRO A CA 1
ATOM 487 C C . PRO A 1 75 ? 4.898 -3.095 -1.072 1.00 95.38 75 PRO A C 1
ATOM 489 O O . PRO A 1 75 ? 4.174 -3.444 -0.140 1.00 95.38 75 PRO A O 1
ATOM 492 N N . HIS A 1 76 ? 5.153 -1.807 -1.334 1.00 95.56 76 HIS A N 1
ATOM 493 C CA . HIS A 1 76 ? 4.578 -0.716 -0.540 1.00 95.56 76 HIS A CA 1
ATOM 494 C C . HIS A 1 76 ? 3.038 -0.747 -0.560 1.00 95.56 76 HIS A C 1
ATOM 496 O O . HIS A 1 76 ? 2.391 -0.714 0.488 1.00 95.56 76 HIS A O 1
ATOM 502 N N . HIS A 1 77 ? 2.428 -0.874 -1.743 1.00 97.12 77 HIS A N 1
ATOM 503 C CA . HIS A 1 77 ? 0.975 -0.981 -1.871 1.00 97.12 77 HIS A CA 1
ATOM 504 C C . HIS A 1 77 ? 0.419 -2.278 -1.284 1.00 97.12 77 HIS A C 1
ATOM 506 O O . HIS A 1 77 ? -0.647 -2.265 -0.672 1.00 97.12 77 HIS A O 1
ATOM 512 N N . ARG A 1 78 ? 1.135 -3.400 -1.415 1.00 96.19 78 ARG A N 1
ATOM 513 C CA . ARG A 1 78 ? 0.718 -4.670 -0.800 1.00 96.19 78 ARG A CA 1
ATOM 514 C C . ARG A 1 78 ? 0.634 -4.573 0.722 1.00 96.19 78 ARG A C 1
ATOM 516 O O . ARG A 1 78 ? -0.340 -5.071 1.277 1.00 96.19 78 ARG A O 1
ATOM 523 N N . GLN A 1 79 ? 1.584 -3.909 1.389 1.00 95.81 79 GLN A N 1
ATOM 524 C CA . GLN A 1 79 ? 1.504 -3.701 2.841 1.00 95.81 79 GLN A CA 1
ATOM 525 C C . GLN A 1 79 ? 0.288 -2.849 3.217 1.00 95.81 79 GLN A C 1
ATOM 527 O O . GLN A 1 79 ? -0.446 -3.205 4.136 1.00 95.81 79 GLN A O 1
ATOM 532 N N . ALA A 1 80 ? 0.021 -1.767 2.482 1.00 96.00 80 ALA A N 1
ATOM 533 C CA . ALA A 1 80 ? -1.171 -0.959 2.722 1.00 96.00 80 ALA A CA 1
ATOM 534 C C . ALA A 1 80 ? -2.457 -1.784 2.538 1.00 96.00 80 ALA A C 1
ATOM 536 O O . ALA A 1 80 ? -3.353 -1.722 3.377 1.00 96.00 80 ALA A O 1
ATOM 537 N N . VAL A 1 81 ? -2.541 -2.619 1.496 1.00 97.69 81 VAL A N 1
ATOM 538 C CA . VAL A 1 81 ? -3.679 -3.532 1.300 1.00 97.69 81 VAL A CA 1
ATOM 539 C C . VAL A 1 81 ? -3.798 -4.521 2.465 1.00 97.69 81 VAL A C 1
ATOM 541 O O . VAL A 1 81 ? -4.893 -4.680 3.007 1.00 97.69 81 VAL A O 1
ATOM 544 N N . GLU A 1 82 ? -2.689 -5.109 2.920 1.00 96.94 82 GLU A N 1
ATOM 545 C CA . GLU A 1 82 ? -2.666 -5.997 4.087 1.00 96.94 82 GLU A CA 1
ATOM 546 C C . GLU A 1 82 ? -3.208 -5.297 5.343 1.00 96.94 82 GLU A C 1
ATOM 548 O O . GLU A 1 82 ? -4.055 -5.863 6.034 1.00 96.94 82 GLU A O 1
ATOM 553 N N . MET A 1 83 ? -2.799 -4.051 5.609 1.00 98.06 83 MET A N 1
ATOM 554 C CA . MET A 1 83 ? -3.336 -3.247 6.713 1.00 98.06 83 MET A CA 1
ATOM 555 C C . MET A 1 83 ? -4.843 -3.012 6.566 1.00 98.06 83 MET A C 1
ATOM 557 O O . MET A 1 83 ? -5.602 -3.191 7.521 1.00 98.06 83 MET A O 1
ATOM 561 N N . THR A 1 84 ? -5.307 -2.631 5.372 1.00 98.44 84 THR A N 1
ATOM 562 C CA . THR A 1 84 ? -6.733 -2.353 5.134 1.00 98.44 84 THR A CA 1
ATOM 563 C C . THR A 1 84 ? -7.615 -3.590 5.294 1.00 98.44 84 THR A C 1
ATOM 565 O O . THR A 1 84 ? -8.741 -3.478 5.780 1.00 98.44 84 THR A O 1
ATOM 568 N N . ASP A 1 85 ? -7.096 -4.781 4.987 1.00 98.38 85 ASP A N 1
ATOM 569 C CA . ASP A 1 85 ? -7.822 -6.045 5.140 1.00 98.38 85 ASP A CA 1
ATOM 570 C C . ASP A 1 85 ? -8.067 -6.442 6.602 1.00 98.38 85 ASP A C 1
ATOM 572 O O . ASP A 1 85 ? -8.960 -7.242 6.901 1.00 98.38 85 ASP A O 1
ATOM 576 N N . LEU A 1 86 ? -7.341 -5.834 7.539 1.00 98.56 86 LEU A N 1
ATOM 577 C CA . LEU A 1 86 ? -7.550 -6.015 8.972 1.00 98.56 86 LEU A CA 1
ATOM 578 C C . LEU A 1 86 ? -8.764 -5.226 9.497 1.00 98.56 86 LEU A C 1
ATOM 580 O O . LEU A 1 86 ? -9.439 -5.674 10.434 1.00 98.56 86 LEU A O 1
ATOM 584 N N . ALA A 1 87 ? -9.070 -4.072 8.899 1.00 98.62 87 ALA A N 1
ATOM 585 C CA . ALA A 1 87 ? -10.022 -3.103 9.440 1.00 98.62 87 ALA A CA 1
ATOM 586 C C . ALA A 1 87 ? -11.464 -3.628 9.601 1.00 98.62 87 ALA A C 1
ATOM 588 O O . ALA A 1 87 ? -12.049 -3.393 10.664 1.00 98.62 87 ALA A O 1
ATOM 589 N N . PRO A 1 88 ? -12.064 -4.389 8.659 1.00 98.50 88 PRO A N 1
ATOM 590 C CA . PRO A 1 88 ? -13.450 -4.847 8.803 1.00 98.50 88 PRO A CA 1
ATOM 591 C C . PRO A 1 88 ? -13.706 -5.650 10.086 1.00 98.50 88 PRO A C 1
ATOM 593 O O . PRO A 1 88 ? -14.769 -5.517 10.700 1.00 98.50 88 PRO A O 1
ATOM 596 N N . ALA A 1 89 ? -12.721 -6.452 10.505 1.00 98.38 89 ALA A N 1
ATOM 597 C CA . ALA A 1 89 ? -12.813 -7.326 11.672 1.00 98.38 89 ALA A CA 1
ATOM 598 C C . ALA A 1 89 ? -12.284 -6.694 12.970 1.00 98.38 89 ALA A C 1
ATOM 600 O O . ALA A 1 89 ? -12.588 -7.199 14.054 1.00 98.38 89 ALA A O 1
ATOM 601 N N . ARG A 1 90 ? -11.474 -5.632 12.881 1.00 98.56 90 ARG A N 1
ATOM 602 C CA . ARG A 1 90 ? -10.732 -5.091 14.032 1.00 98.56 90 ARG A CA 1
ATOM 603 C C . ARG A 1 90 ? -11.102 -3.672 14.400 1.00 98.56 90 ARG A C 1
ATOM 605 O O . ARG A 1 90 ? -11.125 -3.383 15.593 1.00 98.56 90 ARG A O 1
ATOM 612 N N . ALA A 1 91 ? -11.419 -2.829 13.426 1.00 98.62 91 ALA A N 1
ATOM 613 C CA . ALA A 1 91 ? -11.768 -1.441 13.678 1.00 98.62 91 ALA A CA 1
ATOM 614 C C . ALA A 1 91 ? -13.100 -1.327 14.431 1.00 98.62 91 ALA A C 1
ATOM 616 O O . ALA A 1 91 ? -14.059 -2.073 14.172 1.00 98.62 91 ALA A O 1
ATOM 617 N N . GLN A 1 92 ? -13.177 -0.362 15.344 1.00 98.62 92 GLN A N 1
ATOM 618 C CA . GLN A 1 92 ? -14.432 0.033 15.986 1.00 98.62 92 GLN A CA 1
ATOM 619 C C . GLN A 1 92 ? -15.076 1.201 15.237 1.00 98.62 92 GLN A C 1
ATOM 621 O O . GLN A 1 92 ? -16.298 1.210 15.071 1.00 98.62 92 GLN A O 1
ATOM 626 N N . SER A 1 93 ? -14.271 2.143 14.751 1.00 98.69 93 SER A N 1
ATOM 627 C CA . SER A 1 93 ? -14.723 3.295 13.980 1.00 98.69 93 SER A CA 1
ATOM 628 C C . SER A 1 93 ? -15.274 2.891 12.610 1.00 98.69 93 SER A C 1
ATOM 630 O O . SER A 1 93 ? -14.676 2.104 11.873 1.00 98.69 93 SER A O 1
ATOM 632 N N . GLY A 1 94 ? -16.428 3.460 12.251 1.00 98.62 94 GLY A N 1
ATOM 633 C CA . GLY A 1 94 ? -16.976 3.347 10.898 1.00 98.62 94 GLY A CA 1
ATOM 634 C C . GLY A 1 94 ? -16.120 4.081 9.863 1.00 98.62 94 GLY A C 1
ATOM 635 O O . GLY A 1 94 ? -15.942 3.570 8.763 1.00 98.62 94 GLY A O 1
ATOM 636 N N . GLU A 1 95 ? -15.529 5.218 10.240 1.00 98.62 95 GLU A N 1
ATOM 637 C CA . GLU A 1 95 ? -14.682 6.032 9.359 1.00 98.62 95 GLU A CA 1
ATOM 638 C C . GLU A 1 95 ? -13.389 5.296 8.989 1.00 98.62 95 GLU A C 1
ATOM 640 O O . GLU A 1 95 ? -12.986 5.312 7.832 1.00 98.62 95 GLU A O 1
ATOM 645 N N . VAL A 1 96 ? -12.780 4.576 9.941 1.00 98.69 96 VAL A N 1
ATOM 646 C CA . VAL A 1 96 ? -11.586 3.748 9.683 1.00 98.69 96 VAL A CA 1
ATOM 647 C C . VAL A 1 96 ? -11.906 2.616 8.705 1.00 98.69 96 VAL A C 1
ATOM 649 O O . VAL A 1 96 ? -11.135 2.356 7.785 1.00 98.69 96 VAL A O 1
ATOM 652 N N . LYS A 1 97 ? -13.067 1.964 8.846 1.00 98.81 97 LYS A N 1
ATOM 653 C CA . LYS A 1 97 ? -13.502 0.916 7.905 1.00 98.81 97 LYS A CA 1
ATOM 654 C C . LYS A 1 97 ? -13.732 1.469 6.505 1.00 98.81 97 LYS A C 1
ATOM 656 O O . LYS A 1 97 ? -13.330 0.838 5.532 1.00 98.81 97 LYS A O 1
ATOM 661 N N . GLU A 1 98 ? -14.371 2.631 6.411 1.00 98.81 98 GLU A N 1
ATOM 662 C CA . GLU A 1 98 ? -14.637 3.283 5.132 1.00 98.81 98 GLU A CA 1
ATOM 663 C C . GLU A 1 98 ? -13.337 3.735 4.454 1.00 98.81 98 GLU A C 1
ATOM 665 O O . GLU A 1 98 ? -13.144 3.492 3.263 1.00 98.81 98 GLU A O 1
ATOM 670 N N . LEU A 1 99 ? -12.409 4.322 5.216 1.00 98.69 99 LEU A N 1
ATOM 671 C CA . LEU A 1 99 ? -11.084 4.689 4.725 1.00 98.69 99 LEU A CA 1
ATOM 672 C C . LEU A 1 99 ? -10.322 3.459 4.223 1.00 98.69 99 LEU A C 1
ATOM 674 O O . LEU A 1 99 ? -9.779 3.488 3.121 1.00 98.69 99 LEU A O 1
ATOM 678 N N . ALA A 1 100 ? -10.327 2.365 4.988 1.00 98.69 100 ALA A N 1
ATOM 679 C CA . ALA A 1 100 ? -9.669 1.126 4.596 1.00 98.69 100 ALA A CA 1
ATOM 680 C C . ALA A 1 100 ? -10.212 0.573 3.267 1.00 98.69 100 ALA A C 1
ATOM 682 O O . ALA A 1 100 ? -9.435 0.212 2.383 1.00 98.69 100 ALA A O 1
ATOM 683 N N . GLU A 1 101 ? -11.536 0.570 3.082 1.00 98.75 101 GLU A N 1
ATOM 684 C CA . GLU A 1 101 ? -12.159 0.158 1.820 1.00 98.75 101 GLU A CA 1
ATOM 685 C C . GLU A 1 101 ? -11.716 1.048 0.647 1.00 98.75 101 GLU A C 1
ATOM 687 O O . GLU A 1 101 ? -11.373 0.543 -0.427 1.00 98.75 101 GLU A O 1
ATOM 692 N N . GLN A 1 102 ? -11.697 2.371 0.842 1.00 98.75 102 GLN A N 1
ATOM 693 C CA . GLN A 1 102 ? -11.285 3.325 -0.190 1.00 98.75 102 GLN A CA 1
ATOM 694 C C . GLN A 1 102 ? -9.817 3.144 -0.585 1.00 98.75 102 GLN A C 1
ATOM 696 O O . GLN A 1 102 ? -9.509 3.096 -1.778 1.00 98.75 102 GLN A O 1
ATOM 701 N N . VAL A 1 103 ? -8.928 2.999 0.401 1.00 98.50 103 VAL A N 1
ATOM 702 C CA . VAL A 1 103 ? -7.494 2.774 0.181 1.00 98.50 103 VAL A CA 1
ATOM 703 C C . VAL A 1 103 ? -7.275 1.476 -0.587 1.00 98.50 103 VAL A C 1
ATOM 705 O O . VAL A 1 103 ? -6.616 1.495 -1.627 1.00 98.50 103 VAL A O 1
ATOM 708 N N . LYS A 1 104 ? -7.894 0.370 -0.155 1.00 98.31 104 LYS A N 1
ATOM 709 C CA . LYS A 1 104 ? -7.794 -0.912 -0.860 1.00 98.31 104 LYS A CA 1
ATOM 710 C C . LYS A 1 104 ? -8.251 -0.801 -2.312 1.00 98.31 104 LYS A C 1
ATOM 712 O O . LYS A 1 104 ? -7.565 -1.245 -3.230 1.00 98.31 104 LYS A O 1
ATOM 717 N N . LYS A 1 105 ? -9.400 -0.159 -2.540 1.00 98.50 105 LYS A N 1
ATOM 718 C CA . LYS A 1 105 ? -9.970 0.023 -3.880 1.00 98.50 105 LYS A CA 1
ATOM 719 C C . LYS A 1 105 ? -9.083 0.865 -4.801 1.00 98.50 105 LYS A C 1
ATOM 721 O O . LYS A 1 105 ? -9.147 0.668 -6.015 1.00 98.50 105 LYS A O 1
ATOM 726 N N . ALA A 1 106 ? -8.299 1.789 -4.249 1.00 98.25 106 ALA A N 1
ATOM 727 C CA . ALA A 1 106 ? -7.338 2.587 -5.003 1.00 98.25 106 ALA A CA 1
ATOM 728 C C . ALA A 1 106 ? -6.052 1.803 -5.309 1.00 98.25 106 ALA A C 1
ATOM 730 O O . ALA A 1 106 ? -5.627 1.771 -6.461 1.00 98.25 106 ALA A O 1
ATOM 731 N N . GLN A 1 107 ? -5.486 1.115 -4.313 1.00 98.25 107 GLN A N 1
ATOM 732 C CA . GLN A 1 107 ? -4.156 0.508 -4.433 1.00 98.25 107 GLN A CA 1
ATOM 733 C C . GLN A 1 107 ? -4.161 -0.879 -5.109 1.00 98.25 107 GLN A C 1
ATOM 735 O O . GLN A 1 107 ? -3.237 -1.196 -5.858 1.00 98.25 107 GLN A O 1
ATOM 740 N N . A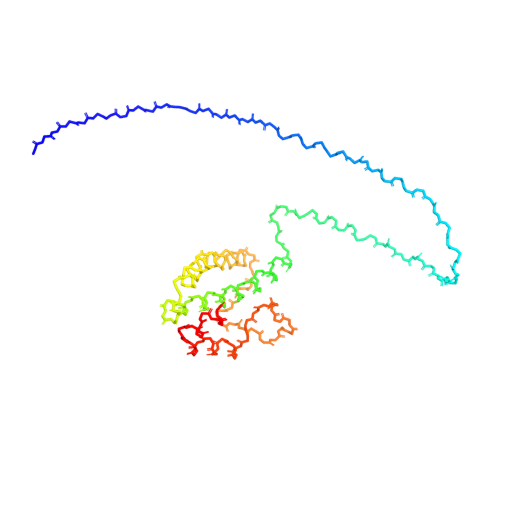SP A 1 108 ? -5.220 -1.690 -4.969 1.00 97.38 108 ASP A N 1
ATOM 741 C CA . ASP A 1 108 ? -5.323 -3.001 -5.646 1.00 97.38 108 ASP A CA 1
ATOM 742 C C . ASP A 1 108 ? -5.211 -2.905 -7.191 1.00 97.38 108 ASP A C 1
ATOM 744 O O . ASP A 1 108 ? -4.578 -3.753 -7.836 1.00 97.38 108 ASP A O 1
ATOM 748 N N . PRO A 1 109 ? -5.864 -1.938 -7.871 1.00 98.38 109 PRO A N 1
ATOM 749 C CA . PRO A 1 109 ? -5.637 -1.687 -9.296 1.00 98.38 109 PRO A CA 1
ATOM 750 C C . PRO A 1 109 ? -4.226 -1.188 -9.636 1.00 98.38 109 PRO A C 1
ATOM 752 O O . PRO A 1 109 ? -3.712 -1.529 -10.704 1.00 98.38 109 PRO A O 1
ATOM 755 N N . GLU A 1 110 ? -3.598 -0.403 -8.760 1.00 98.44 110 GLU A N 1
ATOM 756 C CA . GLU A 1 110 ? -2.251 0.135 -8.981 1.00 98.44 110 GLU A CA 1
ATOM 757 C C . GLU A 1 110 ? -1.203 -0.979 -8.942 1.00 98.44 110 GLU A C 1
ATOM 759 O O . GLU A 1 110 ? -0.401 -1.072 -9.869 1.00 98.44 110 GLU A O 1
ATOM 764 N N . ILE A 1 111 ? -1.296 -1.923 -7.994 1.00 98.06 111 ILE A N 1
ATOM 765 C CA . ILE A 1 111 ? -0.446 -3.130 -7.958 1.00 98.06 111 ILE A CA 1
ATOM 766 C C . ILE A 1 111 ? -0.494 -3.871 -9.300 1.00 98.06 111 ILE A C 1
ATOM 768 O O . ILE A 1 111 ? 0.543 -4.235 -9.859 1.00 98.06 111 ILE A O 1
ATOM 772 N N . ARG A 1 112 ? -1.697 -4.066 -9.855 1.00 98.25 112 ARG A N 1
ATOM 773 C CA . ARG A 1 112 ? -1.889 -4.740 -11.151 1.00 98.25 112 ARG A CA 1
ATOM 774 C C . ARG A 1 112 ? -1.303 -3.946 -12.312 1.00 98.25 112 ARG A C 1
ATOM 776 O O . ARG A 1 112 ? -0.741 -4.541 -13.227 1.00 98.25 112 ARG A O 1
ATOM 783 N N . THR A 1 113 ? -1.429 -2.625 -12.272 1.00 98.50 113 THR A N 1
ATOM 784 C CA . THR A 1 113 ? -0.896 -1.729 -13.303 1.00 98.50 113 THR A CA 1
ATOM 785 C C . THR A 1 113 ? 0.629 -1.761 -13.313 1.00 98.50 113 THR A C 1
ATOM 787 O O . THR A 1 113 ? 1.221 -2.039 -14.352 1.00 98.50 113 THR A O 1
ATOM 790 N N . LEU A 1 114 ? 1.256 -1.574 -12.150 1.00 98.31 114 LEU A N 1
ATOM 791 C CA . LEU A 1 114 ? 2.709 -1.596 -11.981 1.00 98.31 114 LEU A CA 1
ATOM 792 C C . LEU A 1 114 ? 3.299 -2.966 -12.335 1.00 98.31 114 LEU A C 1
ATOM 794 O O . LEU A 1 114 ? 4.286 -3.048 -13.061 1.00 98.31 114 LEU A O 1
ATOM 798 N N . SER A 1 115 ? 2.651 -4.050 -11.895 1.00 98.12 115 SER A N 1
ATOM 799 C CA . SER A 1 115 ? 3.058 -5.412 -12.266 1.00 98.12 115 SER A CA 1
ATOM 800 C C . SER A 1 115 ? 2.952 -5.631 -13.776 1.00 98.12 115 SER A C 1
ATOM 802 O O . SER A 1 115 ? 3.837 -6.223 -14.385 1.00 98.12 115 SER A O 1
ATOM 804 N N . GLY A 1 116 ? 1.883 -5.125 -14.401 1.00 98.06 116 GLY A N 1
ATOM 805 C CA . GLY A 1 116 ? 1.696 -5.192 -15.848 1.00 98.06 116 GLY A CA 1
ATOM 806 C C . GLY A 1 116 ? 2.771 -4.433 -16.626 1.00 98.06 116 GLY A C 1
ATOM 807 O O . GLY A 1 116 ? 3.207 -4.913 -17.671 1.00 98.06 116 GLY A O 1
ATOM 808 N N . TRP A 1 117 ? 3.230 -3.288 -16.113 1.00 97.75 117 TRP A N 1
ATOM 809 C CA . TRP A 1 117 ? 4.349 -2.549 -16.695 1.00 97.75 117 TRP A CA 1
ATOM 810 C C . TRP A 1 117 ? 5.640 -3.359 -16.663 1.00 97.75 117 TRP A C 1
ATOM 812 O O . TRP A 1 117 ? 6.212 -3.578 -17.726 1.00 97.75 117 TRP A O 1
ATOM 822 N N . LEU A 1 118 ? 6.033 -3.881 -15.496 1.00 97.44 118 LEU A N 1
ATOM 823 C CA . LEU A 1 118 ? 7.245 -4.698 -15.352 1.00 97.44 118 LEU A CA 1
ATOM 824 C C . LEU A 1 118 ? 7.226 -5.915 -16.285 1.00 97.44 118 LEU A C 1
ATOM 826 O O . LEU A 1 118 ? 8.168 -6.119 -17.043 1.00 97.44 118 LEU A O 1
ATOM 830 N N . VAL A 1 119 ? 6.103 -6.640 -16.350 1.00 97.62 119 VAL A N 1
ATOM 831 C CA . VAL A 1 119 ? 5.939 -7.756 -17.299 1.00 97.62 119 VAL A CA 1
ATOM 832 C C . VAL A 1 119 ? 6.087 -7.292 -18.751 1.00 97.62 119 VAL A C 1
ATOM 834 O O . VAL A 1 119 ? 6.721 -7.969 -19.554 1.00 97.62 119 VAL A O 1
ATOM 837 N N . SER A 1 120 ? 5.511 -6.142 -19.117 1.00 97.19 120 SER A N 1
ATOM 838 C CA . SER A 1 120 ? 5.621 -5.609 -20.483 1.00 97.19 120 SER A CA 1
ATOM 839 C C . SER A 1 120 ? 7.029 -5.130 -20.849 1.00 97.19 120 SER A C 1
ATOM 841 O O . SER A 1 120 ? 7.330 -4.975 -22.033 1.00 97.19 120 SER A O 1
ATOM 843 N N . TRP A 1 121 ? 7.867 -4.879 -19.844 1.00 96.06 121 TRP A N 1
ATOM 844 C CA . TRP A 1 121 ? 9.249 -4.428 -19.981 1.00 96.06 121 TRP A CA 1
ATOM 845 C C . TRP A 1 121 ? 10.263 -5.574 -19.875 1.00 96.06 121 TRP A C 1
ATOM 847 O O . TRP A 1 121 ? 11.449 -5.316 -20.028 1.00 96.06 121 TRP A O 1
ATOM 857 N N . ASP A 1 122 ? 9.798 -6.819 -19.695 1.00 96.25 122 ASP A N 1
ATOM 858 C CA . ASP A 1 122 ? 10.638 -8.002 -19.437 1.00 96.25 122 ASP A CA 1
ATOM 859 C C . ASP A 1 122 ? 11.458 -7.878 -18.134 1.00 96.25 122 ASP A C 1
ATOM 861 O O . ASP A 1 122 ? 12.572 -8.379 -18.029 1.00 96.25 122 ASP A O 1
ATOM 865 N N . GLU A 1 123 ? 10.891 -7.196 -17.132 1.00 96.44 123 GLU A N 1
ATOM 866 C CA . GLU A 1 123 ? 11.493 -6.955 -15.816 1.00 96.44 123 GLU A CA 1
ATOM 867 C C . GLU A 1 123 ? 10.850 -7.822 -14.722 1.00 96.44 123 GLU A C 1
ATOM 869 O O . GLU A 1 123 ? 9.685 -8.232 -14.809 1.00 96.44 123 GLU A O 1
ATOM 874 N N . ASP A 1 124 ? 11.593 -8.054 -13.637 1.00 96.00 124 ASP A N 1
ATOM 875 C CA . ASP A 1 124 ? 11.123 -8.858 -12.509 1.00 96.00 124 ASP A CA 1
ATOM 876 C C . ASP A 1 124 ? 10.012 -8.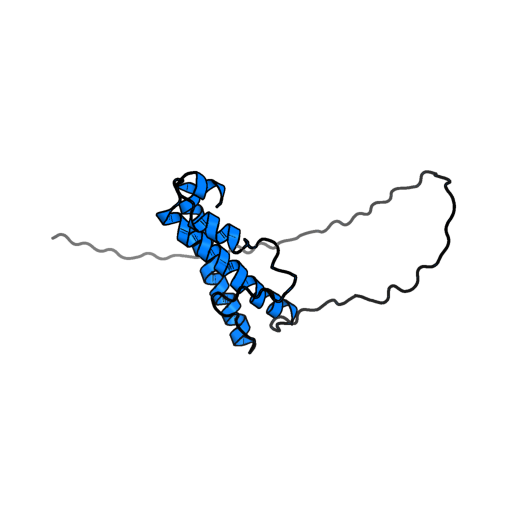152 -11.720 1.00 96.00 124 ASP A C 1
ATOM 878 O O . ASP A 1 124 ? 10.174 -7.024 -11.241 1.00 96.00 124 ASP A O 1
ATOM 882 N N . VAL A 1 125 ? 8.897 -8.860 -11.512 1.00 96.50 125 VAL A N 1
ATOM 883 C CA . VAL A 1 125 ? 7.828 -8.454 -10.590 1.00 96.50 125 VAL A CA 1
ATOM 884 C C . VAL A 1 125 ? 8.171 -8.958 -9.184 1.00 96.50 125 VAL A C 1
ATOM 886 O O . VAL A 1 125 ? 8.333 -10.169 -9.007 1.00 96.50 125 VAL A O 1
ATOM 889 N N . PRO A 1 126 ? 8.219 -8.085 -8.161 1.00 93.75 126 PRO A N 1
ATOM 890 C CA . PRO A 1 126 ? 8.460 -8.508 -6.786 1.00 93.75 126 PRO A CA 1
ATOM 891 C C . PRO A 1 126 ? 7.470 -9.590 -6.347 1.00 93.75 126 PRO A C 1
ATOM 893 O O . PRO A 1 126 ? 6.258 -9.469 -6.568 1.00 93.75 126 PRO A O 1
ATOM 896 N N . ALA A 1 127 ? 7.965 -10.638 -5.691 1.00 87.44 127 ALA A N 1
ATOM 897 C CA . ALA A 1 127 ? 7.112 -11.699 -5.170 1.00 87.44 127 ALA A CA 1
ATOM 898 C C . ALA A 1 127 ? 6.189 -11.187 -4.047 1.00 87.44 127 ALA A C 1
ATOM 900 O O . ALA A 1 127 ? 6.496 -10.226 -3.339 1.00 87.44 127 ALA A O 1
ATOM 901 N N . GLU A 1 128 ? 5.039 -11.839 -3.881 1.00 77.19 128 GLU A N 1
ATOM 902 C CA . GLU A 1 128 ? 4.151 -11.599 -2.740 1.00 77.19 128 GLU A CA 1
ATOM 903 C C . GLU A 1 128 ? 4.895 -11.901 -1.428 1.00 77.19 128 GLU A C 1
ATOM 905 O O . GLU A 1 128 ? 5.549 -12.937 -1.307 1.00 77.19 128 GLU A O 1
ATOM 910 N N . GLY A 1 129 ? 4.823 -10.991 -0.454 1.00 67.69 129 GLY A N 1
ATOM 911 C CA . GLY A 1 129 ? 5.517 -11.135 0.831 1.00 67.69 129 GLY A CA 1
ATOM 912 C C . GLY A 1 129 ? 7.040 -10.950 0.784 1.00 67.69 129 GLY A C 1
ATOM 913 O O . GLY A 1 129 ? 7.694 -11.120 1.812 1.00 67.69 129 GLY A O 1
ATOM 914 N N . ALA A 1 130 ? 7.621 -10.582 -0.364 1.00 60.69 130 ALA A N 1
ATOM 915 C CA . ALA A 1 130 ? 9.027 -10.195 -0.454 1.00 60.69 130 ALA A CA 1
ATOM 916 C C . ALA A 1 130 ? 9.228 -8.786 0.125 1.00 60.69 130 ALA A C 1
ATOM 918 O O . ALA A 1 130 ? 9.346 -7.800 -0.599 1.00 60.69 130 ALA A O 1
ATOM 919 N N . MET A 1 131 ? 9.251 -8.698 1.452 1.00 60.25 131 MET A N 1
ATOM 920 C CA . MET A 1 131 ? 9.829 -7.567 2.171 1.00 60.25 131 MET A CA 1
ATOM 921 C C . MET A 1 131 ? 11.346 -7.780 2.137 1.00 60.25 131 MET A C 1
ATOM 923 O O . MET A 1 131 ? 11.910 -8.419 3.023 1.00 60.25 131 MET A O 1
ATOM 927 N N . ASP A 1 132 ? 12.007 -7.390 1.044 1.00 51.94 132 ASP A N 1
ATOM 928 C CA . ASP A 1 132 ? 13.455 -7.571 0.934 1.00 51.94 132 ASP A CA 1
ATOM 929 C C . ASP A 1 132 ? 14.169 -6.695 1.973 1.00 51.94 132 ASP A C 1
ATOM 931 O O . ASP A 1 132 ? 14.232 -5.473 1.857 1.00 51.94 132 ASP A O 1
ATOM 935 N N . HIS A 1 133 ? 14.729 -7.338 2.997 1.00 52.03 133 HIS A N 1
ATOM 936 C CA . HIS A 1 133 ? 15.559 -6.701 4.019 1.00 52.03 133 HIS A CA 1
ATOM 937 C C . HIS A 1 133 ? 16.952 -6.291 3.490 1.00 52.03 133 HIS A C 1
ATOM 939 O O . HIS A 1 133 ? 17.755 -5.742 4.248 1.00 52.03 133 HIS A O 1
ATOM 945 N N . SER A 1 134 ? 17.277 -6.576 2.222 1.00 44.31 134 SER A N 1
ATOM 946 C CA . SER A 1 134 ? 18.628 -6.395 1.666 1.00 44.31 134 SER A CA 1
ATOM 947 C C . SER A 1 134 ? 18.876 -5.018 1.053 1.00 44.31 134 SER A C 1
ATOM 949 O O . SER A 1 134 ? 20.033 -4.613 0.922 1.00 44.31 134 SER A O 1
ATOM 951 N N . MET A 1 135 ? 17.830 -4.254 0.739 1.00 48.47 135 MET A N 1
ATOM 952 C CA . MET A 1 135 ? 17.974 -2.842 0.396 1.00 48.47 135 MET A CA 1
ATOM 953 C C . MET A 1 135 ? 17.960 -2.024 1.689 1.00 48.47 135 MET A C 1
ATOM 955 O O . MET A 1 135 ? 16.921 -1.843 2.314 1.00 48.47 135 MET A O 1
ATOM 959 N N . HIS A 1 136 ? 19.122 -1.495 2.090 1.00 42.69 136 HIS A N 1
ATOM 960 C CA . HIS A 1 136 ? 19.314 -0.542 3.204 1.00 42.69 136 HIS A CA 1
ATOM 961 C C . HIS A 1 136 ? 18.605 0.824 2.992 1.00 42.69 136 HIS A C 1
ATOM 963 O O . HIS A 1 136 ? 19.053 1.865 3.465 1.00 42.69 136 HIS A O 1
ATOM 969 N N . GLY A 1 137 ? 17.489 0.823 2.270 1.00 44.97 137 GLY A N 1
ATOM 970 C CA . GLY A 1 137 ? 16.603 1.940 2.002 1.00 44.97 137 GLY A CA 1
ATOM 971 C C . GLY A 1 137 ? 15.191 1.397 1.844 1.00 44.97 137 GLY A C 1
ATOM 972 O O . GLY A 1 137 ? 14.625 1.478 0.757 1.00 44.97 137 GLY A O 1
ATOM 973 N N . GLY A 1 138 ? 14.656 0.781 2.908 1.00 55.66 138 GLY A N 1
ATOM 974 C CA . GLY A 1 138 ? 13.228 0.482 2.984 1.00 55.66 138 GLY A CA 1
ATOM 975 C C . GLY A 1 138 ? 12.458 1.731 2.571 1.00 55.66 138 GLY A C 1
ATOM 976 O O . GLY A 1 138 ? 12.844 2.839 2.952 1.00 55.66 138 GLY A O 1
ATOM 977 N N . MET A 1 139 ? 11.450 1.571 1.717 1.00 6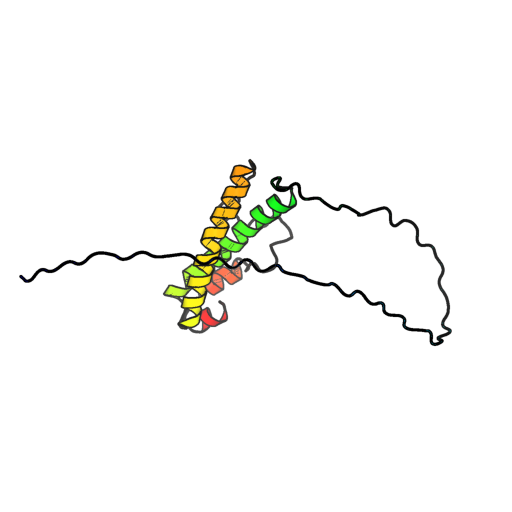2.22 139 MET A N 1
ATOM 978 C CA . MET A 1 139 ? 10.692 2.721 1.245 1.00 62.22 139 MET A CA 1
ATOM 979 C C . MET A 1 139 ? 10.155 3.490 2.436 1.00 62.22 139 MET A C 1
ATOM 981 O O . MET A 1 139 ? 9.477 2.929 3.297 1.00 62.22 139 MET A O 1
ATOM 985 N N . GLU A 1 140 ? 10.538 4.762 2.500 1.00 73.81 140 GLU A N 1
ATOM 986 C CA . GLU A 1 140 ? 10.179 5.631 3.604 1.00 73.81 140 GLU A CA 1
ATOM 987 C C . GLU A 1 140 ? 8.655 5.631 3.759 1.00 73.81 140 GLU A C 1
ATOM 989 O O . GLU A 1 140 ? 7.934 5.960 2.819 1.00 73.81 140 GLU A O 1
ATOM 994 N N . GLY A 1 141 ? 8.176 5.190 4.925 1.00 83.88 141 GLY A N 1
ATOM 995 C CA . GLY A 1 141 ? 6.747 5.072 5.227 1.00 83.88 141 GLY A CA 1
ATOM 996 C C . GLY A 1 141 ? 6.197 3.650 5.381 1.00 83.88 141 GLY A C 1
ATOM 997 O O . GLY A 1 141 ? 5.069 3.526 5.851 1.00 83.88 141 GLY A O 1
ATOM 998 N N . MET A 1 142 ? 6.947 2.586 5.061 1.00 90.44 142 MET A N 1
ATOM 999 C CA . MET A 1 142 ? 6.499 1.217 5.373 1.00 90.44 142 MET A CA 1
ATOM 1000 C C . MET A 1 142 ? 6.556 0.926 6.880 1.00 90.44 142 MET A C 1
ATOM 1002 O O . MET A 1 142 ? 7.527 1.279 7.551 1.00 90.44 142 MET A O 1
ATOM 1006 N N . MET A 1 143 ? 5.540 0.233 7.403 1.00 90.88 143 MET A N 1
ATOM 1007 C CA . MET A 1 143 ? 5.543 -0.284 8.775 1.00 90.88 143 MET A CA 1
ATOM 1008 C C . MET A 1 143 ? 6.594 -1.388 8.928 1.00 90.88 143 MET A C 1
ATOM 1010 O O . MET A 1 143 ? 6.812 -2.180 8.002 1.00 90.88 143 MET A O 1
ATOM 1014 N N . SER A 1 144 ? 7.226 -1.467 10.102 1.00 91.81 144 SER A N 1
ATOM 1015 C CA . SER A 1 144 ? 8.084 -2.606 10.437 1.00 91.81 144 SER A CA 1
ATOM 1016 C C . SER A 1 144 ? 7.262 -3.897 10.553 1.00 91.81 144 SER A C 1
ATOM 1018 O O . SER A 1 144 ? 6.030 -3.870 10.634 1.00 91.81 144 SER A O 1
ATOM 1020 N N . ALA A 1 145 ? 7.933 -5.052 10.544 1.00 90.56 145 ALA A N 1
ATOM 1021 C CA . ALA A 1 145 ? 7.250 -6.327 10.756 1.00 90.56 145 ALA A CA 1
ATOM 1022 C C . ALA A 1 145 ? 6.632 -6.383 12.162 1.00 90.56 145 ALA A C 1
ATOM 1024 O O . ALA A 1 145 ? 5.506 -6.848 12.326 1.00 90.56 145 ALA A O 1
ATOM 1025 N N . GLU A 1 146 ? 7.347 -5.839 13.146 1.00 93.19 146 GLU A N 1
ATOM 1026 C CA . GLU A 1 146 ? 6.905 -5.720 14.528 1.00 93.19 146 GLU A CA 1
ATOM 1027 C C . GLU A 1 146 ? 5.652 -4.840 14.642 1.00 93.19 146 GLU A C 1
ATOM 1029 O O . GLU A 1 146 ? 4.658 -5.277 15.220 1.00 93.19 146 GLU A O 1
ATOM 1034 N N . ASP A 1 147 ? 5.637 -3.657 14.016 1.00 95.00 147 ASP A N 1
ATOM 1035 C CA . ASP A 1 147 ? 4.461 -2.774 14.038 1.00 95.00 147 ASP A CA 1
ATOM 1036 C C . ASP A 1 147 ? 3.255 -3.420 13.331 1.00 95.00 147 ASP A C 1
ATOM 1038 O O . ASP A 1 147 ? 2.111 -3.272 13.765 1.00 95.00 147 ASP A O 1
ATOM 1042 N N . MET A 1 148 ? 3.488 -4.166 12.243 1.00 95.81 148 MET A N 1
ATOM 1043 C CA . MET A 1 148 ? 2.427 -4.921 11.569 1.00 95.81 148 MET A CA 1
ATOM 1044 C C . MET A 1 148 ? 1.851 -6.023 12.462 1.00 95.81 148 MET A C 1
ATOM 1046 O O . MET A 1 148 ? 0.641 -6.261 12.432 1.00 95.81 148 MET A O 1
ATOM 1050 N N . ASP A 1 149 ? 2.680 -6.697 13.258 1.00 96.62 149 ASP A N 1
ATOM 1051 C CA . ASP A 1 149 ? 2.227 -7.702 14.221 1.00 96.62 149 ASP A CA 1
ATOM 1052 C C . ASP A 1 149 ? 1.448 -7.069 15.382 1.00 96.62 149 ASP A C 1
ATOM 1054 O O . ASP A 1 149 ? 0.411 -7.606 15.791 1.00 96.62 149 ASP A O 1
ATOM 1058 N N . GLU A 1 150 ? 1.868 -5.895 15.860 1.00 97.81 150 GLU A N 1
ATOM 1059 C CA . GLU A 1 150 ? 1.121 -5.111 16.849 1.00 97.81 150 GLU A CA 1
ATOM 1060 C C . GLU A 1 150 ? -0.248 -4.671 16.304 1.00 97.81 150 GLU A C 1
ATOM 1062 O O . GLU A 1 150 ? -1.278 -4.922 16.940 1.00 97.81 150 GLU A O 1
ATOM 1067 N N . LEU A 1 151 ? -0.305 -4.142 15.077 1.00 98.06 151 LEU A N 1
ATOM 1068 C CA . LEU A 1 151 ? -1.559 -3.788 14.402 1.00 98.06 151 LEU A CA 1
ATOM 1069 C C . LEU A 1 151 ? -2.475 -5.014 14.222 1.00 98.06 151 LEU A C 1
ATOM 1071 O O . LEU A 1 151 ? -3.690 -4.948 14.444 1.00 98.06 151 LEU A O 1
ATOM 1075 N N . LYS A 1 152 ? -1.905 -6.174 13.867 1.00 97.44 152 LYS A N 1
ATOM 1076 C CA . LYS A 1 152 ? -2.619 -7.462 13.796 1.00 97.44 152 LYS A CA 1
ATOM 1077 C C . LYS A 1 152 ? -3.063 -7.970 15.166 1.00 97.44 152 LYS A C 1
ATOM 1079 O O . LYS A 1 152 ? -3.972 -8.801 15.226 1.00 97.44 152 LYS A O 1
ATOM 1084 N N . ALA A 1 153 ? -2.477 -7.536 16.271 1.00 98.12 153 ALA A N 1
ATOM 1085 C CA . ALA A 1 153 ? -2.947 -7.892 17.607 1.00 98.12 153 ALA A CA 1
ATOM 1086 C C . ALA A 1 153 ? -4.076 -6.958 18.075 1.00 98.12 153 ALA A C 1
ATOM 1088 O O . ALA A 1 153 ? -5.033 -7.424 18.706 1.00 98.12 153 ALA A O 1
ATOM 1089 N N . ALA A 1 154 ? -4.010 -5.681 17.696 1.00 98.50 154 ALA A N 1
ATOM 1090 C CA . ALA A 1 154 ? -4.932 -4.638 18.121 1.00 98.50 154 ALA A CA 1
ATOM 1091 C C . ALA A 1 154 ? -6.382 -4.850 17.645 1.00 98.50 154 ALA A C 1
ATOM 1093 O O . ALA A 1 154 ? -6.672 -5.494 16.623 1.00 98.50 154 ALA A O 1
ATOM 1094 N N . LYS A 1 155 ? -7.324 -4.306 18.431 1.00 98.56 155 LYS A N 1
ATOM 1095 C CA . LYS A 1 155 ? -8.771 -4.287 18.157 1.00 98.56 155 LYS A CA 1
ATOM 1096 C C . LYS A 1 155 ? -9.425 -3.037 18.745 1.00 98.56 155 LYS A C 1
ATOM 1098 O O . LYS A 1 155 ? -8.921 -2.431 19.686 1.00 98.56 155 LYS A O 1
ATOM 1103 N N . GLY A 1 156 ? -10.600 -2.703 18.229 1.00 98.50 156 GLY A N 1
ATOM 1104 C CA . GLY A 1 156 ? -11.410 -1.583 18.684 1.00 98.50 156 GLY A CA 1
ATOM 1105 C C . GLY A 1 156 ? -10.680 -0.248 18.564 1.00 98.50 156 GLY A C 1
ATOM 1106 O O . GLY A 1 156 ? -9.913 -0.041 17.629 1.00 98.50 156 GLY A O 1
ATOM 1107 N N . THR A 1 157 ? -10.873 0.635 19.541 1.00 98.50 157 THR A N 1
ATOM 1108 C CA . THR A 1 157 ? -10.229 1.959 19.574 1.00 98.50 157 THR A CA 1
ATOM 1109 C C . THR A 1 157 ? -8.698 1.915 19.514 1.00 98.50 157 THR A C 1
ATOM 1111 O O . THR A 1 157 ? -8.081 2.896 19.117 1.00 98.50 157 THR A O 1
ATOM 1114 N N . GLU A 1 158 ? -8.061 0.825 19.949 1.00 98.44 158 GLU A N 1
ATOM 1115 C CA . GLU A 1 158 ? -6.604 0.683 19.847 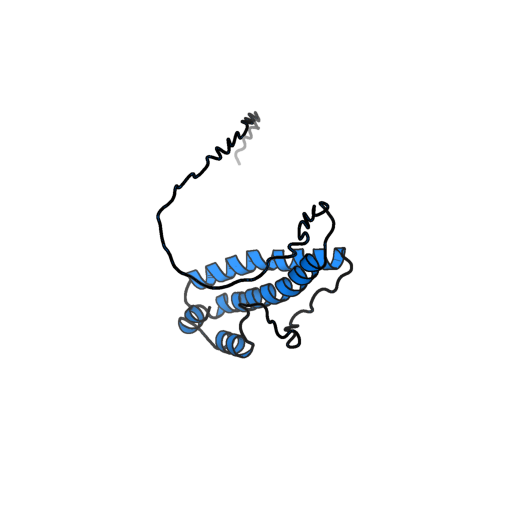1.00 98.44 158 GLU A CA 1
ATOM 1116 C C . GLU A 1 158 ? -6.172 0.457 18.397 1.00 98.44 158 GLU A C 1
ATOM 1118 O O . GLU A 1 158 ? -5.291 1.161 17.915 1.00 98.44 158 GLU A O 1
ATOM 1123 N N . PHE A 1 159 ? -6.869 -0.431 17.679 1.00 98.69 159 PHE A N 1
ATOM 1124 C CA . PHE A 1 159 ? -6.664 -0.616 16.241 1.00 98.69 159 PHE A CA 1
ATOM 1125 C C . PHE A 1 159 ? -6.898 0.695 15.487 1.00 98.69 159 PHE A C 1
ATOM 1127 O O . PHE A 1 159 ? -6.067 1.089 14.682 1.00 98.69 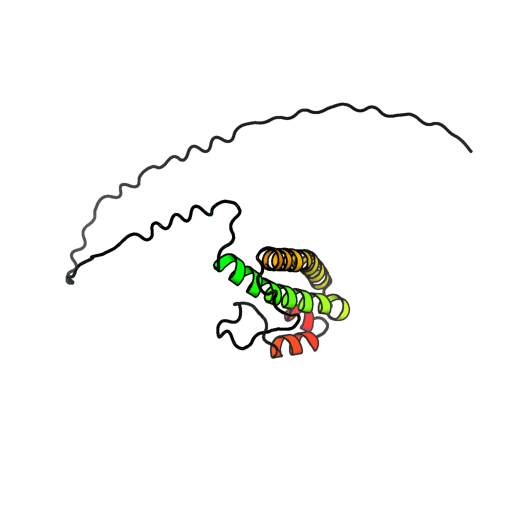159 PHE A O 1
ATOM 1134 N N . ASP A 1 160 ? -7.980 1.410 15.809 1.00 98.50 160 ASP A N 1
ATOM 1135 C CA . ASP A 1 160 ? -8.324 2.679 15.154 1.00 98.50 160 ASP A CA 1
ATOM 1136 C C . ASP A 1 160 ? -7.261 3.782 15.337 1.00 98.50 160 ASP A C 1
ATOM 1138 O O . ASP A 1 160 ? -7.267 4.747 14.586 1.00 98.50 160 ASP A O 1
ATOM 1142 N N . LYS A 1 161 ? -6.396 3.692 16.358 1.00 97.88 161 LYS A N 1
ATOM 1143 C CA . LYS A 1 161 ? -5.302 4.655 16.593 1.00 97.88 161 LYS A CA 1
ATOM 1144 C C . LYS A 1 161 ? -3.997 4.262 15.913 1.00 97.88 161 LYS A C 1
ATOM 1146 O O . LYS A 1 161 ? -3.161 5.132 15.694 1.00 97.88 161 LYS A O 1
ATOM 1151 N N . MET A 1 162 ? -3.791 2.962 15.721 1.00 96.94 162 MET A N 1
ATOM 1152 C CA . MET A 1 162 ? -2.608 2.418 15.057 1.00 96.94 162 MET A CA 1
ATOM 1153 C C . MET A 1 162 ? -2.759 2.427 13.533 1.00 96.94 162 MET A C 1
ATOM 1155 O O . MET A 1 162 ? -1.751 2.478 12.836 1.00 96.94 162 MET A O 1
ATOM 1159 N N . PHE A 1 163 ? -3.999 2.349 13.044 1.00 96.06 163 PHE A N 1
ATOM 1160 C CA . PHE A 1 163 ? -4.362 2.484 11.636 1.00 96.06 163 PHE A CA 1
ATOM 1161 C C . PHE A 1 163 ? -4.247 3.936 11.159 1.00 96.06 163 PHE A C 1
ATOM 1163 O O . PHE A 1 163 ? -3.720 4.139 10.044 1.00 96.06 163 PHE A O 1
#

Sequence (163 aa):
MNRKRSLARRTAVLAAAGAAALVLAASGGDGDSSTGHGSHGSSSASAAASASASASASQGQHNAADVTFAQGMIPHHRQAVEMTDLAPARAQSGEVKELAEQVKKAQDPEIRTLSGWLVSWDEDVPAEGAMDHSMHGGMEGMMSAEDMDELKAAKGTEFDKMF

Foldseek 3Di:
DDDDDDDDDDDDDDDDDDDDDDDPDDDDDDDDDDDDDDDDDDDDDDDPDDPPPPVPVVVPDDDPVLLVVLQQLLVVLLQLLVLLVLCVPFEQDPVSVVVSVVSNVVSVVVNVVSQVVCVVVVHDHDDVPCPPPPPPCRPPPHDDPVLSVVLNVHGYPRVVVSD

Secondary structure (DSSP, 8-state):
----------------------------------------------------------TT---HHHHHHHHHHHHHHHHHHHHHHHHHHH---HHHHHHHHHHHHHHHHHHHHHHHHHHHTT-PPPPTT---TTSSSPPTTPPPHHHHHHHHH--THHHHHH-

Radius of gyration: 28.11 Å; chains: 1; bounding box: 91×61×50 Å